Protein AF-A0A356WZ26-F1 (afdb_monomer_lite)

pLDDT: mean 89.27, std 10.44, range [51.31, 97.88]

Foldseek 3Di:
DFKKWKWFQDPVRDIDTPDMDGWAFPQDDDPDTDIDDDPVVDQDWGKMWMDDPPDIDDIDTRDPCSCVCVCVCVVVPVVVVPDDPDDDDDPDD

Radius of gyration: 19.37 Å; chains: 1; bounding box: 50×24×49 Å

Secondary structure (DSSP, 8-state):
--EEEEEEEPTTS-EEEEEEEEPEEEEEETTEEEEE---TT----EEEEEEETTEEPPPEEE-TTTTTTTTHIIIIIIHHHH-TT--------

Sequence (93 aa):
LETASLYKINKDGSTTEAFTGDIESWGDYFKYHYVKFDFSSVETPGIYYIQYGDHKTNNFIINNDVYEDITDATSDIWIPIHMNHMFVREGYR

Structure (mmCIF, N/CA/C/O backbone):
data_AF-A0A356WZ26-F1
#
_entry.id   AF-A0A356WZ26-F1
#
loop_
_atom_site.group_PDB
_atom_site.id
_atom_site.type_symbol
_atom_site.label_atom_id
_atom_site.label_alt_id
_atom_site.label_comp_id
_atom_site.label_asym_id
_atom_site.label_entity_id
_atom_site.label_seq_id
_atom_site.pdbx_PDB_ins_code
_atom_site.Cartn_x
_atom_site.Cartn_y
_atom_site.Cartn_z
_atom_site.occupancy
_atom_site.B_iso_or_equiv
_atom_site.auth_seq_id
_atom_site.auth_comp_id
_atom_site.auth_asym_id
_atom_site.auth_atom_id
_atom_site.pdbx_PDB_model_num
ATOM 1 N N . LEU A 1 1 ? -18.400 -8.104 6.692 1.00 77.19 1 LEU A N 1
ATOM 2 C CA . LEU A 1 1 ? -17.347 -7.312 7.361 1.00 77.19 1 LEU A CA 1
ATOM 3 C C . LEU A 1 1 ? -17.609 -5.871 6.987 1.00 77.19 1 LEU A C 1
ATOM 5 O O . LEU A 1 1 ? -18.040 -5.651 5.864 1.00 77.19 1 LEU A O 1
ATOM 9 N N . GLU A 1 2 ? -17.440 -4.946 7.919 1.00 87.12 2 GLU A N 1
ATOM 10 C CA . GLU A 1 2 ? -17.785 -3.532 7.700 1.00 87.12 2 GLU A CA 1
ATOM 11 C C . GLU A 1 2 ? -16.541 -2.662 7.504 1.00 87.12 2 GLU A C 1
ATOM 13 O O . GLU A 1 2 ? -16.632 -1.594 6.914 1.00 87.12 2 GLU A O 1
ATOM 18 N N . THR A 1 3 ? -15.369 -3.161 7.907 1.00 93.69 3 THR A N 1
ATOM 19 C CA . THR A 1 3 ? -14.109 -2.418 7.884 1.00 93.69 3 THR A CA 1
ATOM 20 C C . THR A 1 3 ? -12.973 -3.215 7.249 1.00 93.69 3 THR A C 1
ATOM 22 O O . THR A 1 3 ? -12.995 -4.451 7.190 1.00 93.69 3 THR A O 1
ATOM 25 N N . ALA A 1 4 ? -11.963 -2.485 6.785 1.00 96.44 4 ALA A N 1
ATOM 26 C CA . ALA A 1 4 ? -10.661 -3.002 6.389 1.00 96.44 4 ALA A CA 1
ATOM 27 C C . ALA A 1 4 ? -9.551 -2.167 7.045 1.00 96.44 4 ALA A C 1
ATOM 29 O O . ALA A 1 4 ? -9.760 -1.014 7.436 1.00 96.44 4 ALA A O 1
ATOM 30 N N . SER A 1 5 ? -8.367 -2.763 7.158 1.00 97.25 5 SER A N 1
ATOM 31 C CA . SER A 1 5 ? -7.222 -2.152 7.832 1.00 97.25 5 SER A CA 1
ATOM 32 C C . SER A 1 5 ? -5.996 -2.167 6.932 1.00 97.25 5 SER A C 1
ATOM 34 O O . SER A 1 5 ? -5.702 -3.153 6.256 1.00 97.25 5 SER A O 1
ATOM 36 N N . LEU A 1 6 ? -5.253 -1.070 6.940 1.00 97.62 6 LEU A N 1
ATOM 37 C CA . LEU A 1 6 ? -3.954 -0.925 6.311 1.00 97.62 6 LEU A CA 1
ATOM 38 C C . LEU A 1 6 ? -2.870 -1.077 7.378 1.00 97.62 6 LEU A C 1
ATOM 40 O O . LEU A 1 6 ? -2.852 -0.349 8.372 1.00 97.62 6 LEU A O 1
ATOM 44 N N . TYR A 1 7 ? -1.920 -1.972 7.142 1.00 97.88 7 TYR A N 1
ATOM 45 C CA . TYR A 1 7 ? -0.781 -2.190 8.026 1.00 97.88 7 TYR A CA 1
ATOM 46 C C . TYR A 1 7 ? 0.510 -1.726 7.365 1.00 97.88 7 TYR A C 1
ATOM 48 O O . TYR A 1 7 ? 0.768 -2.036 6.203 1.00 97.88 7 TYR A O 1
ATOM 56 N N . LYS A 1 8 ? 1.343 -1.021 8.130 1.00 97.50 8 LYS A N 1
ATOM 57 C CA . LYS A 1 8 ? 2.714 -0.664 7.769 1.00 97.50 8 LYS A CA 1
ATOM 58 C C . LYS A 1 8 ? 3.677 -1.732 8.262 1.00 97.50 8 LYS A C 1
ATOM 60 O O . LYS A 1 8 ? 3.598 -2.147 9.417 1.00 97.50 8 LYS A O 1
ATOM 65 N N . ILE A 1 9 ? 4.625 -2.117 7.418 1.00 97.06 9 ILE A N 1
ATOM 66 C CA . ILE A 1 9 ? 5.757 -2.959 7.801 1.00 97.06 9 ILE A CA 1
ATOM 67 C C . ILE A 1 9 ? 6.907 -2.053 8.252 1.00 97.06 9 ILE A C 1
ATOM 69 O O . ILE A 1 9 ? 7.376 -1.186 7.509 1.00 97.06 9 ILE A O 1
ATOM 73 N N . ASN A 1 10 ? 7.349 -2.244 9.490 1.00 94.75 10 ASN A N 1
ATOM 74 C CA . ASN A 1 10 ? 8.466 -1.527 10.084 1.00 94.75 10 ASN A CA 1
ATOM 75 C C . ASN A 1 10 ? 9.802 -2.142 9.653 1.00 94.75 10 ASN A C 1
ATOM 77 O O . ASN A 1 10 ? 9.881 -3.273 9.177 1.00 94.75 10 ASN A O 1
ATOM 81 N N . LYS A 1 11 ? 10.890 -1.395 9.863 1.00 90.88 11 LYS A N 1
ATOM 82 C CA . LYS A 1 11 ? 12.248 -1.823 9.483 1.00 90.88 11 LYS A CA 1
ATOM 83 C C . LYS A 1 11 ? 12.715 -3.099 10.190 1.00 90.88 11 LYS A C 1
ATOM 85 O O . LYS A 1 11 ? 13.580 -3.792 9.672 1.00 90.88 11 LYS A O 1
ATOM 90 N N . ASP A 1 12 ? 12.166 -3.387 11.364 1.00 92.06 12 ASP A N 1
ATOM 91 C CA . ASP A 1 12 ? 12.445 -4.588 12.155 1.00 92.06 12 ASP A CA 1
ATOM 92 C C . ASP A 1 12 ? 11.576 -5.796 11.751 1.00 92.06 12 ASP A C 1
ATOM 94 O O . ASP A 1 12 ? 11.695 -6.865 12.344 1.00 92.06 12 ASP A O 1
ATOM 98 N N . GLY A 1 13 ? 10.703 -5.639 10.749 1.00 90.25 13 GLY A N 1
ATOM 99 C CA . GLY A 1 13 ? 9.758 -6.661 10.302 1.00 90.25 13 GLY A CA 1
ATOM 100 C C . GLY A 1 13 ? 8.469 -6.730 11.125 1.00 90.25 13 GLY A C 1
ATOM 101 O O . GLY A 1 13 ? 7.587 -7.521 10.793 1.00 90.25 13 GLY A O 1
ATOM 102 N N . SER A 1 14 ? 8.322 -5.905 12.168 1.00 94.88 14 SER A N 1
ATOM 103 C CA . SER A 1 14 ? 7.055 -5.775 12.890 1.00 94.88 14 SER A CA 1
ATOM 104 C C . SER A 1 14 ? 6.015 -5.029 12.050 1.00 94.88 14 SER A C 1
ATOM 106 O O . SER A 1 14 ? 6.348 -4.312 11.104 1.00 94.88 14 SER A O 1
ATOM 108 N N . THR A 1 15 ? 4.736 -5.199 12.380 1.00 95.75 15 THR A N 1
ATOM 109 C CA . THR A 1 15 ? 3.635 -4.553 11.656 1.00 95.75 15 THR A CA 1
ATOM 110 C C . THR A 1 15 ? 2.866 -3.619 12.574 1.00 95.75 15 THR A C 1
ATOM 112 O O . THR A 1 15 ? 2.429 -4.044 13.643 1.00 95.75 15 THR A O 1
ATOM 115 N N . THR A 1 16 ? 2.644 -2.384 12.135 1.00 96.19 16 THR A N 1
ATOM 116 C CA . THR A 1 16 ? 1.822 -1.395 12.844 1.00 96.19 16 THR A CA 1
ATOM 117 C C . THR A 1 16 ? 0.564 -1.112 12.039 1.00 96.19 16 THR A C 1
ATOM 119 O O . THR A 1 16 ? 0.640 -0.928 10.826 1.00 96.19 16 THR A O 1
ATOM 122 N N . GLU A 1 17 ? -0.593 -1.056 12.693 1.00 96.69 17 GLU A N 1
ATOM 123 C CA . GLU A 1 17 ? -1.828 -0.604 12.049 1.00 96.69 17 GLU A CA 1
ATOM 124 C C . GLU A 1 17 ? -1.706 0.887 11.709 1.00 96.69 17 GLU A C 1
ATOM 126 O O . GLU A 1 17 ? -1.516 1.720 12.593 1.00 96.69 17 GLU A O 1
ATOM 131 N N . ALA A 1 18 ? -1.729 1.210 10.418 1.00 96.00 18 ALA A N 1
ATOM 132 C CA . ALA A 1 18 ? -1.541 2.568 9.916 1.00 96.00 18 ALA A CA 1
ATOM 133 C C . ALA A 1 18 ? -2.872 3.301 9.736 1.00 96.00 18 ALA A C 1
ATOM 135 O O . ALA A 1 18 ? -2.939 4.512 9.932 1.00 96.00 18 ALA A O 1
ATOM 136 N N . PHE A 1 19 ? -3.917 2.572 9.348 1.00 97.00 19 PHE A N 1
ATOM 137 C CA . PHE A 1 19 ? -5.248 3.116 9.126 1.00 97.00 19 PHE A CA 1
ATOM 138 C C . PHE A 1 19 ? -6.284 1.995 9.182 1.00 97.00 19 PHE A C 1
ATOM 140 O O . PHE A 1 19 ? -6.025 0.899 8.696 1.00 97.00 19 PHE A O 1
ATOM 147 N N . THR A 1 20 ? -7.462 2.284 9.722 1.00 96.75 20 THR A N 1
ATOM 148 C CA . THR A 1 20 ? -8.629 1.398 9.676 1.00 96.75 20 THR A CA 1
ATOM 149 C C . THR A 1 20 ? -9.832 2.247 9.310 1.00 96.75 20 THR A C 1
ATOM 151 O O . THR A 1 20 ? -10.005 3.339 9.852 1.00 96.75 20 THR A O 1
ATOM 154 N N . GLY A 1 21 ? -10.645 1.757 8.381 1.00 94.38 21 GLY A N 1
ATOM 155 C CA . GLY A 1 21 ? -11.789 2.494 7.865 1.00 94.38 21 GLY A CA 1
ATOM 156 C C . GLY A 1 21 ? -12.890 1.576 7.362 1.00 94.38 21 GLY A C 1
ATOM 157 O O . GLY A 1 21 ? -12.675 0.378 7.146 1.00 94.38 21 GLY A O 1
ATOM 158 N N . ASP A 1 22 ? -14.068 2.165 7.195 1.00 94.56 22 ASP A N 1
ATOM 159 C CA . ASP A 1 22 ? -15.227 1.483 6.636 1.00 94.56 22 ASP A CA 1
ATOM 160 C C . ASP A 1 22 ? -14.994 1.143 5.161 1.00 94.56 22 ASP A C 1
ATOM 162 O O . ASP A 1 22 ? -14.258 1.824 4.440 1.00 94.56 22 ASP A O 1
ATOM 166 N N . ILE A 1 23 ? -15.628 0.064 4.715 1.00 94.25 23 ILE A N 1
ATOM 167 C CA . ILE A 1 23 ? -15.636 -0.331 3.311 1.00 94.25 23 ILE A CA 1
ATOM 168 C C . ILE A 1 23 ? -16.958 0.034 2.643 1.00 94.25 23 ILE A C 1
ATOM 170 O O . ILE A 1 23 ? -18.041 -0.140 3.199 1.00 94.25 23 ILE A O 1
ATOM 174 N N . GLU A 1 24 ? -16.875 0.480 1.396 1.00 93.81 24 GLU A N 1
ATOM 175 C CA . GLU A 1 24 ? -18.047 0.774 0.580 1.00 93.81 24 GLU A CA 1
ATOM 176 C C . GLU A 1 24 ? -18.330 -0.392 -0.365 1.00 93.81 24 GLU A C 1
ATOM 178 O O . GLU A 1 24 ? -17.447 -0.845 -1.097 1.00 93.81 24 GLU A O 1
ATOM 183 N N . SER A 1 25 ? -19.569 -0.886 -0.392 1.00 92.12 25 SER A N 1
ATOM 184 C CA . SER A 1 25 ? -19.956 -1.884 -1.392 1.00 92.12 25 SER A CA 1
ATOM 185 C C . SER A 1 25 ? -19.858 -1.272 -2.791 1.0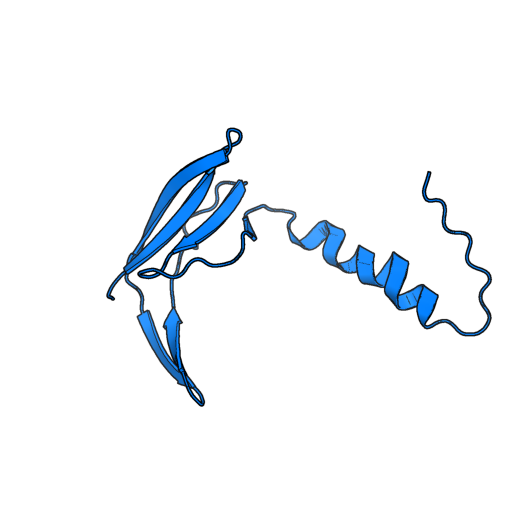0 92.12 25 SER A C 1
ATOM 187 O O . SER A 1 25 ? -20.462 -0.237 -3.073 1.00 92.12 25 SER A O 1
ATOM 189 N N . TRP A 1 26 ? -19.087 -1.910 -3.674 1.00 92.12 26 TRP A N 1
ATOM 190 C CA . TRP A 1 26 ? -19.000 -1.509 -5.078 1.00 92.12 26 TRP A CA 1
ATOM 191 C C . TRP A 1 26 ? -20.023 -2.242 -5.945 1.00 92.12 26 TRP A C 1
ATOM 193 O O . TRP A 1 26 ? -20.496 -1.691 -6.938 1.00 92.12 26 TRP A O 1
ATOM 203 N N . GLY A 1 27 ? -20.382 -3.464 -5.545 1.00 91.75 27 GLY A N 1
ATOM 204 C CA . GLY A 1 27 ? -21.379 -4.295 -6.208 1.00 91.75 27 GLY A CA 1
ATOM 205 C C . GLY A 1 27 ? -20.811 -5.604 -6.746 1.00 91.75 27 GLY A C 1
ATOM 206 O O . GLY A 1 27 ? -19.642 -5.947 -6.549 1.00 91.75 27 GLY A O 1
ATOM 207 N N . ASP A 1 28 ? -21.678 -6.348 -7.424 1.00 93.88 28 ASP A N 1
ATOM 208 C CA . ASP A 1 28 ? -21.354 -7.655 -7.983 1.00 93.88 28 ASP A CA 1
ATOM 209 C C . ASP A 1 28 ? -20.760 -7.528 -9.386 1.00 93.88 28 ASP A C 1
ATOM 211 O O . ASP A 1 28 ? -21.307 -6.848 -10.258 1.00 93.88 28 ASP A O 1
ATOM 215 N N . TYR A 1 29 ? -19.655 -8.230 -9.629 1.00 93.12 29 TYR A N 1
ATOM 216 C CA . TYR A 1 29 ? -19.054 -8.338 -10.951 1.00 93.12 29 TYR A CA 1
ATOM 217 C C . TYR A 1 29 ? -18.599 -9.771 -11.227 1.00 93.12 29 TYR A C 1
ATOM 219 O O . TYR A 1 29 ? -17.760 -10.351 -10.532 1.00 93.12 29 TYR A O 1
ATOM 227 N N . PHE A 1 30 ? -19.200 -10.364 -12.261 1.00 92.31 30 PHE A N 1
ATOM 228 C CA . PHE A 1 30 ? -19.127 -11.793 -12.563 1.00 92.31 30 PHE A CA 1
ATOM 229 C C . PHE A 1 30 ? -19.435 -12.678 -11.345 1.00 92.31 30 PHE A C 1
ATOM 231 O O . PHE A 1 30 ? -20.587 -12.808 -10.949 1.00 92.31 30 PHE A O 1
ATOM 238 N N . LYS A 1 31 ? -18.412 -13.337 -10.791 1.00 93.75 31 LYS A N 1
ATOM 239 C CA . LYS A 1 31 ? -18.530 -14.321 -9.708 1.00 93.75 31 LYS A CA 1
ATOM 240 C C . LYS A 1 31 ? -18.341 -13.728 -8.313 1.00 93.75 31 LYS A C 1
ATOM 242 O O . LYS A 1 31 ? -18.476 -14.472 -7.346 1.00 93.75 31 LYS A O 1
ATOM 247 N N . TYR A 1 32 ? -17.988 -12.449 -8.204 1.00 92.38 32 TYR A N 1
ATOM 248 C CA . TYR A 1 32 ? -17.519 -11.873 -6.949 1.00 92.38 32 TYR A CA 1
ATOM 249 C C . TYR A 1 32 ? -18.259 -10.587 -6.602 1.00 92.38 32 TYR A C 1
ATOM 251 O O . TYR A 1 32 ? -18.605 -9.798 -7.479 1.00 92.38 32 TYR A O 1
ATOM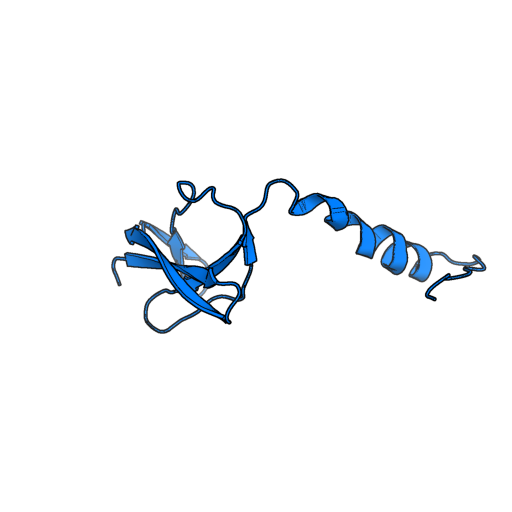 259 N N . HIS A 1 33 ? -18.447 -10.384 -5.301 1.00 90.94 33 HIS A N 1
ATOM 260 C CA . HIS A 1 33 ? -18.876 -9.116 -4.736 1.00 90.94 33 HIS A CA 1
ATOM 261 C C . HIS A 1 33 ? -17.641 -8.300 -4.373 1.00 90.94 33 HIS A C 1
ATOM 263 O O . HIS A 1 33 ? -16.774 -8.783 -3.639 1.00 90.94 33 HIS A O 1
ATOM 269 N N . TYR A 1 34 ? -17.556 -7.077 -4.879 1.00 93.19 34 TYR A N 1
ATOM 270 C CA . TYR A 1 34 ? -16.422 -6.199 -4.639 1.00 93.19 34 TYR A CA 1
ATOM 271 C C . TYR A 1 34 ? -16.786 -5.091 -3.663 1.00 93.19 34 TYR A C 1
ATOM 273 O O . TYR A 1 34 ? -17.909 -4.583 -3.622 1.00 93.19 34 TYR A O 1
ATOM 281 N N . VAL A 1 35 ? -15.778 -4.691 -2.901 1.00 94.19 35 VAL A N 1
ATOM 282 C CA . VAL A 1 35 ? -15.841 -3.607 -1.928 1.00 94.19 35 VAL A CA 1
ATOM 283 C C . VAL A 1 35 ? -14.669 -2.667 -2.177 1.00 94.19 35 VAL A C 1
ATOM 285 O O . VAL A 1 35 ? -13.617 -3.086 -2.665 1.00 94.19 35 VAL A O 1
ATOM 288 N N . LYS A 1 36 ? -14.860 -1.391 -1.867 1.00 95.00 36 LYS A N 1
ATOM 289 C CA . LYS A 1 36 ? -13.842 -0.351 -1.924 1.00 95.00 36 LYS A CA 1
ATOM 290 C C . LYS A 1 36 ? -13.371 -0.031 -0.519 1.00 95.00 36 LYS A C 1
ATOM 292 O O . LYS A 1 36 ? -14.176 0.094 0.396 1.00 95.00 36 LYS A O 1
ATOM 297 N N . PHE A 1 37 ? -12.067 0.131 -0.390 1.00 96.50 37 PHE A N 1
ATOM 298 C CA . PHE A 1 37 ? -11.418 0.602 0.818 1.00 96.50 37 PHE A CA 1
ATOM 299 C C . PHE A 1 37 ? -10.557 1.800 0.436 1.00 96.50 37 PHE A C 1
ATOM 301 O O . PHE A 1 37 ? -9.620 1.650 -0.351 1.00 96.50 37 PHE A O 1
ATOM 308 N N . ASP A 1 38 ? -10.911 2.979 0.942 1.00 95.94 38 ASP A N 1
ATOM 309 C CA . ASP A 1 38 ? -10.177 4.213 0.678 1.00 95.94 38 ASP A CA 1
ATOM 310 C C . ASP A 1 38 ? -9.193 4.492 1.819 1.00 95.94 38 ASP A C 1
ATOM 312 O O . ASP A 1 38 ? -9.582 4.769 2.952 1.00 95.94 38 ASP A O 1
ATOM 316 N N . PHE A 1 39 ? -7.903 4.400 1.504 1.00 96.44 39 PHE A N 1
ATOM 317 C CA . PHE A 1 39 ? -6.791 4.707 2.403 1.00 96.44 39 PHE A CA 1
ATOM 318 C C . PHE A 1 39 ? -5.964 5.899 1.900 1.00 96.44 39 PHE A C 1
ATOM 320 O O . PHE A 1 39 ? -4.807 6.055 2.288 1.00 96.44 39 PHE A O 1
ATOM 327 N N . SER A 1 40 ? -6.539 6.752 1.045 1.00 95.69 40 SER A N 1
ATOM 328 C CA . SER A 1 40 ? -5.837 7.881 0.415 1.00 95.69 40 SER A CA 1
ATOM 329 C C . SER A 1 40 ? -5.306 8.909 1.418 1.00 95.69 40 SER A C 1
ATOM 331 O O . SER A 1 40 ? -4.419 9.683 1.085 1.00 95.69 40 SER A O 1
ATOM 333 N N . SER A 1 41 ? -5.809 8.910 2.657 1.00 95.69 41 SER A N 1
ATOM 334 C CA . SER A 1 41 ? -5.289 9.741 3.751 1.00 95.69 41 SER A CA 1
ATOM 335 C C . SER A 1 41 ? -3.890 9.324 4.230 1.00 95.69 41 SER A C 1
ATOM 337 O O . SER A 1 41 ? -3.234 10.074 4.955 1.00 95.69 41 SER A O 1
ATOM 339 N N . VAL A 1 42 ? -3.421 8.128 3.857 1.00 96.50 42 VAL A N 1
ATOM 340 C CA . VAL A 1 42 ? -2.114 7.597 4.250 1.00 96.50 42 VAL A CA 1
ATOM 341 C C . VAL A 1 42 ? -1.063 7.968 3.211 1.00 96.50 42 VAL A C 1
ATOM 343 O O . VAL A 1 42 ? -0.876 7.284 2.211 1.00 96.50 42 VAL A O 1
ATOM 346 N N . GLU A 1 43 ? -0.312 9.026 3.501 1.00 95.81 43 GLU A N 1
ATOM 347 C CA . GLU A 1 43 ? 0.718 9.560 2.595 1.00 95.81 43 GLU A CA 1
ATOM 348 C C . GLU A 1 43 ? 2.150 9.215 3.034 1.00 95.81 43 GLU A C 1
ATOM 350 O O . GLU A 1 43 ? 3.122 9.514 2.344 1.00 95.81 43 GLU A O 1
ATOM 355 N N . THR A 1 44 ? 2.317 8.605 4.212 1.00 95.88 44 THR A N 1
ATOM 356 C CA . THR A 1 44 ? 3.656 8.334 4.752 1.00 95.88 44 THR A CA 1
ATOM 357 C C . THR A 1 44 ? 4.359 7.257 3.921 1.00 95.88 44 THR A C 1
ATOM 359 O O . THR A 1 44 ? 3.830 6.150 3.823 1.00 95.88 44 THR A O 1
ATOM 362 N N . PRO A 1 45 ? 5.584 7.495 3.419 1.00 96.44 45 PRO A N 1
ATOM 363 C CA . PRO A 1 45 ? 6.279 6.485 2.639 1.00 96.44 45 PRO A CA 1
ATOM 364 C C . PRO A 1 45 ? 6.605 5.209 3.427 1.00 96.44 45 PRO A C 1
ATOM 366 O O . PRO A 1 45 ? 6.912 5.242 4.632 1.00 96.44 45 PRO A O 1
ATOM 369 N N . GLY A 1 46 ? 6.558 4.065 2.747 1.00 95.75 46 GLY A N 1
ATOM 370 C CA . GLY A 1 46 ? 6.879 2.763 3.331 1.00 95.75 46 GLY A CA 1
ATOM 371 C C . GLY A 1 46 ? 6.285 1.574 2.583 1.00 95.75 46 GLY A C 1
ATOM 372 O O . GLY A 1 46 ? 5.719 1.713 1.502 1.00 95.75 46 GLY A O 1
ATOM 373 N N . ILE A 1 47 ? 6.423 0.397 3.193 1.00 96.75 47 ILE A N 1
ATOM 374 C CA . ILE A 1 47 ? 5.871 -0.867 2.699 1.00 96.75 47 ILE A CA 1
ATOM 375 C C . ILE A 1 47 ? 4.618 -1.195 3.512 1.00 96.75 47 ILE A C 1
ATOM 377 O O . ILE A 1 47 ? 4.645 -1.129 4.744 1.00 96.75 47 ILE A O 1
ATOM 381 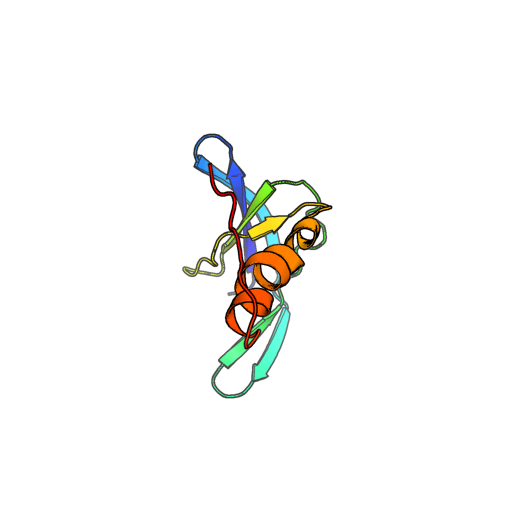N N . TYR A 1 48 ? 3.540 -1.556 2.825 1.00 97.75 48 TYR A N 1
ATOM 382 C CA . TYR A 1 48 ? 2.215 -1.748 3.403 1.00 97.75 48 TYR A CA 1
ATOM 383 C C . TYR A 1 48 ? 1.528 -3.008 2.869 1.00 97.75 48 TYR A C 1
ATOM 385 O O . TYR A 1 48 ? 1.900 -3.531 1.819 1.00 97.75 48 TYR A O 1
ATOM 393 N N . TYR A 1 49 ? 0.502 -3.477 3.580 1.00 97.62 49 TYR A N 1
ATOM 394 C CA . TYR A 1 49 ? -0.475 -4.455 3.092 1.00 97.62 49 TYR A CA 1
ATOM 395 C C . TYR A 1 49 ? -1.877 -4.121 3.617 1.00 97.62 49 TYR A C 1
ATOM 397 O O . TYR A 1 49 ? -2.021 -3.481 4.661 1.00 97.62 49 TYR A O 1
ATOM 405 N N . ILE A 1 50 ? -2.912 -4.576 2.909 1.00 97.25 50 ILE A N 1
ATOM 406 C CA . ILE A 1 50 ? -4.312 -4.439 3.328 1.00 97.25 50 ILE A CA 1
ATOM 407 C C . ILE A 1 50 ? -4.777 -5.762 3.947 1.00 97.25 50 ILE A C 1
ATOM 409 O O . ILE A 1 50 ? -4.510 -6.841 3.410 1.00 97.25 50 ILE A O 1
ATOM 413 N N . GLN A 1 51 ? -5.481 -5.667 5.071 1.00 96.56 51 GLN A N 1
ATOM 414 C CA . GLN A 1 51 ? -6.175 -6.753 5.751 1.00 96.56 51 GLN A CA 1
ATOM 415 C C . GLN A 1 51 ? -7.685 -6.545 5.628 1.00 96.56 51 GLN A C 1
ATOM 417 O O . GLN A 1 51 ? -8.210 -5.495 6.002 1.00 96.56 51 GLN A O 1
ATOM 422 N N . TYR A 1 52 ? -8.391 -7.578 5.181 1.00 94.88 52 TYR A N 1
ATOM 423 C CA . TYR A 1 52 ? -9.848 -7.622 5.195 1.00 94.88 52 TYR A CA 1
ATOM 424 C C . TYR A 1 52 ? -10.322 -8.977 5.726 1.00 94.88 52 TYR A C 1
ATOM 426 O O . TYR A 1 52 ? -10.154 -10.011 5.074 1.00 94.88 52 TYR A O 1
ATOM 434 N N . GLY A 1 53 ? -10.885 -8.984 6.938 1.00 92.25 53 GLY A N 1
ATOM 435 C CA . GLY A 1 53 ? -11.212 -10.226 7.643 1.00 92.25 53 GLY A CA 1
ATOM 436 C C . GLY A 1 53 ? -9.950 -11.036 7.912 1.00 92.25 53 GLY A C 1
ATOM 437 O O . GLY A 1 53 ? -9.025 -10.517 8.524 1.00 92.25 53 GLY A O 1
ATOM 438 N N . ASP A 1 54 ? -9.880 -12.258 7.383 1.00 93.00 54 ASP A N 1
ATOM 439 C CA . ASP A 1 54 ? -8.705 -13.139 7.477 1.00 93.00 54 ASP A CA 1
ATOM 440 C C . ASP A 1 54 ? -7.768 -13.042 6.257 1.00 93.00 54 ASP A C 1
ATOM 442 O O . ASP A 1 54 ? -6.720 -13.690 6.210 1.00 93.00 54 ASP A O 1
ATOM 446 N N . HIS A 1 55 ? -8.113 -12.224 5.259 1.00 93.25 55 HIS A N 1
ATOM 447 C CA . HIS A 1 55 ? -7.355 -12.111 4.017 1.00 93.25 55 HIS A CA 1
ATOM 448 C C . HIS A 1 55 ? -6.364 -10.946 4.041 1.00 93.25 55 HIS A C 1
ATOM 450 O O . HIS A 1 55 ? -6.722 -9.814 4.364 1.00 93.25 55 HIS A O 1
ATOM 456 N N . LYS A 1 56 ? -5.127 -11.238 3.624 1.00 95.56 56 LYS A N 1
ATOM 457 C CA . LYS A 1 56 ? -4.040 -10.272 3.425 1.00 95.56 56 LYS A CA 1
ATOM 458 C C . LYS A 1 56 ? -3.719 -10.134 1.946 1.00 95.56 56 LYS A C 1
ATOM 460 O O . LYS A 1 56 ? -3.648 -11.138 1.237 1.00 95.56 56 LYS A O 1
ATOM 465 N N . THR A 1 57 ? -3.487 -8.908 1.493 1.00 96.25 57 THR A N 1
ATOM 466 C CA . THR A 1 57 ? -2.924 -8.660 0.161 1.00 96.25 57 THR A CA 1
ATOM 467 C C . THR A 1 57 ? -1.421 -8.928 0.139 1.00 96.25 57 THR A C 1
ATOM 469 O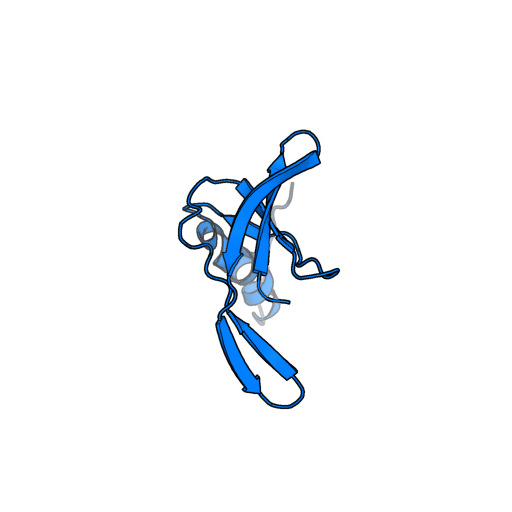 O . THR A 1 57 ? -0.776 -9.058 1.180 1.00 96.25 57 THR A O 1
ATOM 472 N N . ASN A 1 58 ? -0.845 -8.939 -1.063 1.00 97.25 58 ASN A N 1
ATOM 473 C CA . ASN A 1 58 ? 0.596 -8.775 -1.211 1.00 97.25 58 ASN A CA 1
ATOM 474 C C . ASN A 1 58 ? 1.039 -7.402 -0.690 1.00 97.25 58 ASN A C 1
ATOM 476 O O . ASN A 1 58 ? 0.238 -6.463 -0.603 1.00 97.25 58 ASN A O 1
ATOM 480 N N . ASN A 1 59 ? 2.330 -7.302 -0.386 1.00 96.19 59 ASN A N 1
ATOM 481 C CA . ASN A 1 59 ? 2.943 -6.047 0.014 1.00 96.19 59 ASN A CA 1
ATOM 482 C C . ASN A 1 59 ? 3.011 -5.085 -1.176 1.00 96.19 59 ASN A C 1
ATOM 484 O O . ASN A 1 59 ? 3.312 -5.498 -2.298 1.00 96.19 59 ASN A O 1
ATOM 488 N N . PHE A 1 60 ? 2.792 -3.804 -0.913 1.00 95.50 60 PHE A N 1
ATOM 489 C CA . PHE A 1 60 ? 2.960 -2.724 -1.878 1.00 95.50 60 PHE A CA 1
ATOM 490 C C . PHE A 1 60 ? 3.642 -1.523 -1.224 1.00 95.50 60 PHE A C 1
ATOM 492 O O . PHE A 1 60 ? 3.731 -1.424 0.001 1.00 95.50 60 PHE A O 1
ATOM 499 N N . ILE A 1 61 ? 4.166 -0.625 -2.053 1.00 95.25 61 ILE A N 1
ATOM 500 C CA . ILE A 1 61 ? 4.901 0.558 -1.610 1.00 95.25 61 ILE A CA 1
ATOM 501 C C . ILE A 1 61 ? 3.993 1.776 -1.760 1.00 95.25 61 ILE A C 1
ATOM 503 O O . ILE A 1 61 ? 3.348 1.948 -2.790 1.00 95.25 61 ILE A O 1
ATOM 507 N N . ILE A 1 62 ? 3.975 2.628 -0.738 1.00 95.88 62 ILE A N 1
ATOM 508 C CA . ILE A 1 62 ? 3.500 4.008 -0.847 1.00 95.88 62 ILE A CA 1
ATOM 509 C C . ILE A 1 62 ? 4.756 4.869 -0.867 1.00 95.88 62 ILE A C 1
ATOM 511 O O . ILE A 1 62 ? 5.554 4.816 0.070 1.00 95.88 62 ILE A O 1
ATOM 515 N N . ASN A 1 63 ? 4.980 5.591 -1.959 1.00 95.25 63 ASN A N 1
ATOM 516 C CA . ASN A 1 63 ? 6.083 6.533 -2.117 1.00 95.25 63 ASN A CA 1
ATOM 517 C C . ASN A 1 63 ? 5.773 7.490 -3.281 1.00 95.25 63 ASN A C 1
ATOM 519 O O . ASN A 1 63 ? 4.887 7.207 -4.087 1.00 95.25 63 ASN A O 1
ATOM 523 N N . ASN A 1 64 ? 6.512 8.592 -3.393 1.00 93.69 64 AS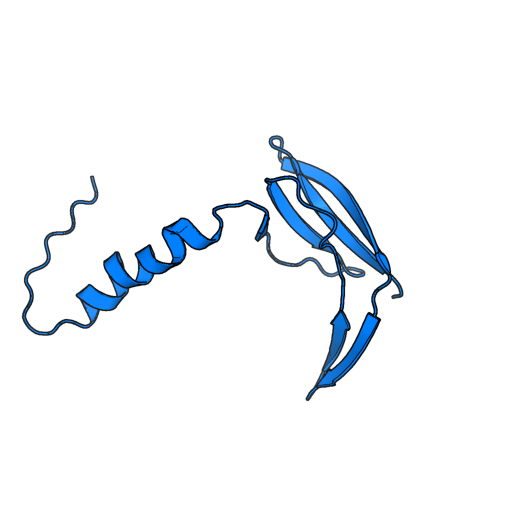N A N 1
ATOM 524 C CA . ASN A 1 64 ? 6.347 9.545 -4.496 1.00 93.69 64 ASN A CA 1
ATOM 525 C C . ASN A 1 64 ? 6.839 8.981 -5.837 1.00 93.69 64 ASN A C 1
ATOM 527 O O . ASN A 1 64 ? 6.258 9.272 -6.878 1.00 93.69 64 ASN A O 1
ATOM 531 N N . ASP A 1 65 ? 7.849 8.113 -5.788 1.00 93.00 65 ASP A N 1
ATOM 532 C CA . ASP A 1 65 ? 8.594 7.674 -6.971 1.00 93.00 65 ASP A CA 1
ATOM 533 C C . ASP A 1 65 ? 8.270 6.219 -7.365 1.00 93.00 65 ASP A C 1
ATOM 535 O O . ASP A 1 65 ? 9.041 5.547 -8.039 1.00 93.00 65 ASP A O 1
ATOM 539 N N . VAL A 1 66 ? 7.104 5.693 -6.955 1.00 91.81 66 VAL A N 1
ATOM 540 C CA . VAL A 1 66 ? 6.710 4.279 -7.183 1.00 91.81 66 VAL A CA 1
ATOM 541 C C . VAL A 1 66 ? 6.662 3.854 -8.655 1.00 91.81 66 VAL A C 1
ATOM 543 O O . VAL A 1 66 ? 6.629 2.659 -8.941 1.00 91.81 66 VAL A O 1
ATOM 546 N N . TYR A 1 67 ? 6.634 4.813 -9.579 1.00 90.31 67 TYR A N 1
ATOM 547 C CA . TYR A 1 67 ? 6.592 4.573 -11.019 1.00 90.31 67 TYR A CA 1
ATOM 548 C C . TYR A 1 67 ? 7.895 4.930 -11.742 1.00 90.31 67 TYR A C 1
ATOM 550 O O . TYR A 1 67 ? 7.929 4.781 -12.960 1.00 90.31 67 TYR A O 1
ATOM 558 N N . GLU A 1 68 ? 8.935 5.396 -11.040 1.00 91.25 68 GLU A N 1
ATOM 559 C CA . GLU A 1 68 ? 10.183 5.864 -11.666 1.00 91.25 68 GLU A CA 1
ATOM 560 C C . GLU A 1 68 ? 10.817 4.775 -12.550 1.00 91.25 68 GLU A C 1
ATOM 562 O O . GLU A 1 68 ? 11.105 5.029 -13.717 1.00 91.25 68 GLU A O 1
ATOM 567 N N . ASP A 1 69 ? 10.855 3.536 -12.054 1.00 86.44 69 ASP A N 1
ATOM 568 C CA . ASP A 1 69 ? 11.505 2.399 -12.725 1.00 86.44 69 ASP A CA 1
ATOM 569 C C . ASP A 1 69 ? 10.513 1.479 -13.473 1.00 86.44 69 ASP A C 1
ATOM 571 O O . ASP A 1 69 ? 10.844 0.358 -13.871 1.00 86.44 69 ASP A O 1
ATOM 575 N N . ILE A 1 70 ? 9.250 1.892 -13.670 1.00 87.94 70 ILE A N 1
ATOM 576 C CA . ILE A 1 70 ? 8.221 0.991 -14.238 1.00 87.94 70 ILE A CA 1
ATOM 577 C C . ILE A 1 70 ? 8.541 0.559 -15.678 1.00 87.94 70 ILE A C 1
ATOM 579 O O . ILE A 1 70 ? 8.092 -0.495 -16.138 1.00 87.94 70 ILE A O 1
ATOM 583 N N . THR A 1 71 ? 9.319 1.365 -16.404 1.00 85.12 71 THR A N 1
ATOM 584 C CA . THR A 1 71 ? 9.715 1.082 -17.786 1.00 85.12 71 THR A CA 1
ATOM 585 C C . THR A 1 71 ? 10.958 0.214 -17.903 1.00 85.12 71 THR A C 1
ATOM 587 O O . THR A 1 71 ? 11.201 -0.302 -18.993 1.00 85.12 71 THR A O 1
ATOM 590 N N . ASP A 1 72 ? 11.714 0.003 -16.828 1.00 85.88 72 ASP A N 1
ATOM 591 C CA . ASP A 1 72 ? 13.025 -0.652 -16.885 1.00 85.88 72 ASP A CA 1
ATOM 592 C C . ASP A 1 72 ? 12.906 -2.080 -17.400 1.00 85.88 72 ASP A C 1
ATOM 594 O O . ASP A 1 72 ? 13.549 -2.449 -18.375 1.00 85.88 72 ASP A O 1
ATOM 598 N N . ALA A 1 73 ? 11.954 -2.859 -16.877 1.00 79.56 73 ALA A N 1
ATOM 599 C CA . ALA A 1 73 ? 11.691 -4.208 -17.381 1.00 79.56 73 ALA A CA 1
ATOM 600 C C . ALA A 1 73 ? 11.316 -4.227 -18.878 1.00 79.56 73 ALA A C 1
ATOM 602 O O . ALA A 1 73 ? 11.599 -5.194 -19.592 1.00 79.56 73 ALA A O 1
ATOM 603 N N . THR A 1 74 ? 10.682 -3.161 -19.375 1.00 82.25 74 THR A N 1
ATOM 604 C CA . THR A 1 74 ? 10.347 -3.049 -20.799 1.00 82.25 74 THR A CA 1
ATOM 605 C C . THR A 1 74 ? 11.591 -2.726 -21.624 1.00 82.25 74 THR A C 1
ATOM 607 O O . THR A 1 74 ? 11.832 -3.375 -22.641 1.00 82.25 74 THR A O 1
ATOM 610 N N . SER A 1 75 ? 12.380 -1.748 -21.185 1.00 84.31 75 SER A N 1
ATOM 611 C CA . SER A 1 75 ? 13.559 -1.247 -21.896 1.00 84.31 75 SER A CA 1
ATOM 612 C C . SER A 1 75 ? 14.733 -2.225 -21.865 1.00 84.31 75 SER A C 1
ATOM 614 O O . SER A 1 75 ? 15.359 -2.443 -22.901 1.00 84.31 75 SER A O 1
ATOM 616 N N . ASP A 1 76 ? 14.988 -2.849 -20.717 1.00 79.12 76 ASP A N 1
ATOM 617 C CA . ASP A 1 76 ? 16.153 -3.707 -20.489 1.00 79.12 76 ASP A CA 1
ATOM 618 C C . ASP A 1 76 ? 15.922 -5.141 -20.965 1.00 79.12 76 ASP A C 1
ATOM 620 O O . ASP A 1 76 ? 16.835 -5.778 -21.485 1.00 79.12 76 ASP A O 1
ATOM 624 N N . ILE A 1 77 ? 14.697 -5.658 -20.820 1.00 79.38 77 ILE A N 1
ATOM 625 C CA . ILE A 1 77 ? 14.400 -7.074 -21.078 1.00 79.38 77 ILE A CA 1
ATOM 626 C C . ILE A 1 77 ? 13.457 -7.234 -22.269 1.00 79.38 77 ILE A C 1
ATOM 628 O O . ILE A 1 77 ? 13.779 -7.929 -23.237 1.00 79.38 77 ILE A O 1
ATOM 632 N N . TRP A 1 78 ? 12.275 -6.613 -22.220 1.00 84.38 78 TRP A N 1
ATOM 633 C CA . TRP A 1 78 ? 11.220 -6.912 -23.191 1.00 84.38 78 TRP A CA 1
ATOM 634 C C . TRP A 1 78 ? 11.577 -6.468 -24.613 1.00 84.38 78 TRP A C 1
ATOM 636 O O . TRP A 1 78 ? 11.465 -7.275 -25.538 1.00 84.38 78 TRP A O 1
ATOM 646 N N . ILE A 1 79 ? 12.032 -5.223 -24.800 1.00 84.50 79 ILE A N 1
ATOM 647 C CA . ILE A 1 79 ? 12.411 -4.698 -26.118 1.00 84.50 79 ILE A CA 1
ATOM 648 C C . ILE A 1 79 ? 13.561 -5.528 -26.712 1.00 84.50 79 ILE A C 1
ATOM 650 O O . ILE A 1 79 ? 13.370 -6.051 -27.813 1.00 84.50 79 ILE A O 1
ATOM 654 N N . PRO A 1 80 ? 14.701 -5.747 -26.022 1.00 79.88 80 PRO A N 1
ATOM 655 C CA . PRO A 1 80 ? 15.825 -6.486 -26.596 1.00 79.88 80 PRO A CA 1
ATOM 656 C C . PRO A 1 80 ? 15.493 -7.922 -27.022 1.00 79.88 80 PRO A C 1
ATOM 658 O O . PRO A 1 80 ? 15.914 -8.336 -28.101 1.00 79.88 80 PRO A O 1
ATOM 661 N N . ILE A 1 81 ? 14.695 -8.667 -26.242 1.00 80.56 81 ILE A N 1
ATOM 662 C CA . ILE A 1 81 ? 14.306 -10.053 -26.579 1.00 80.56 81 ILE A CA 1
ATOM 663 C C . ILE A 1 81 ? 13.480 -10.121 -27.875 1.00 80.56 81 ILE A C 1
ATOM 665 O O . ILE A 1 81 ? 13.545 -11.115 -28.599 1.00 80.56 81 ILE A O 1
ATOM 669 N N . HIS A 1 82 ? 12.716 -9.073 -28.189 1.00 84.62 82 HIS A N 1
ATOM 670 C CA . HIS A 1 82 ? 11.833 -9.037 -29.359 1.00 84.62 82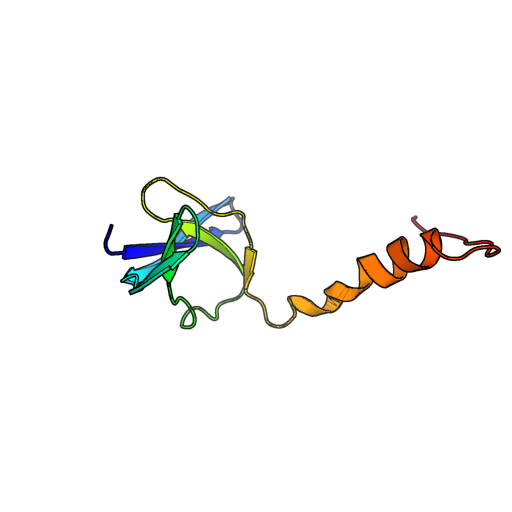 HIS A CA 1
ATOM 671 C C . HIS A 1 82 ? 12.468 -8.365 -30.589 1.00 84.62 82 HIS A C 1
ATOM 673 O O . HIS A 1 82 ? 11.837 -8.293 -31.647 1.00 84.62 82 HIS A O 1
ATOM 679 N N . MET A 1 83 ? 13.720 -7.906 -30.502 1.00 80.56 83 MET A N 1
ATOM 680 C CA . MET A 1 83 ? 14.454 -7.373 -31.650 1.00 80.56 83 MET A CA 1
ATOM 681 C C . MET A 1 83 ? 15.103 -8.507 -32.453 1.00 80.56 83 MET A C 1
ATOM 683 O O . MET A 1 83 ? 16.071 -9.129 -32.023 1.00 80.56 83 MET A O 1
ATOM 687 N N . ASN A 1 84 ? 14.626 -8.746 -33.675 1.00 65.19 84 ASN A N 1
ATOM 688 C CA . ASN A 1 84 ? 15.345 -9.606 -34.618 1.00 65.19 84 ASN A CA 1
ATOM 689 C C . ASN A 1 84 ? 16.604 -8.883 -35.149 1.00 65.19 84 ASN A C 1
ATOM 691 O O . ASN A 1 84 ? 16.515 -7.735 -35.574 1.00 65.19 84 ASN A O 1
ATOM 695 N N . HIS A 1 85 ? 17.746 -9.585 -35.197 1.00 67.38 85 HIS A N 1
ATOM 696 C CA . HIS A 1 85 ? 19.041 -9.133 -35.755 1.00 67.38 85 HIS A CA 1
ATOM 697 C C . HIS A 1 85 ? 19.819 -8.045 -34.977 1.00 67.38 85 HIS A C 1
ATOM 699 O O . HIS A 1 85 ? 20.517 -7.236 -35.587 1.00 67.38 85 HIS A O 1
ATOM 705 N N . MET A 1 86 ? 19.785 -8.050 -33.640 1.00 64.88 86 MET A N 1
ATOM 706 C CA . MET A 1 86 ? 20.642 -7.192 -32.801 1.00 64.88 86 MET A CA 1
ATOM 707 C C . MET A 1 86 ? 21.632 -8.018 -31.968 1.00 64.88 86 MET A C 1
ATOM 709 O O . MET A 1 86 ? 21.257 -9.015 -31.360 1.00 64.88 86 MET A O 1
ATOM 713 N N . PHE A 1 87 ? 22.899 -7.589 -31.906 1.00 70.44 87 PHE A N 1
ATOM 714 C CA . PHE A 1 87 ? 23.884 -8.125 -30.959 1.00 70.44 87 PHE A CA 1
ATOM 715 C C . PHE A 1 87 ? 23.864 -7.276 -29.683 1.00 70.44 87 PHE A C 1
ATOM 717 O O . PHE A 1 87 ? 24.361 -6.149 -29.678 1.00 70.44 87 PHE A O 1
ATOM 724 N N . VAL A 1 88 ? 23.272 -7.808 -28.615 1.00 66.00 88 VAL A N 1
ATOM 725 C CA . VAL A 1 88 ? 23.124 -7.121 -27.324 1.00 66.00 88 VAL A CA 1
ATOM 726 C C . VAL A 1 88 ? 24.276 -7.525 -26.399 1.00 66.00 88 VAL A C 1
ATOM 728 O O . VAL A 1 88 ? 24.546 -8.712 -26.226 1.00 66.00 88 VAL A O 1
ATOM 731 N N . ARG A 1 89 ? 24.977 -6.545 -25.810 1.00 67.88 89 ARG A N 1
ATOM 732 C CA . ARG A 1 89 ? 25.924 -6.778 -24.705 1.00 67.88 89 ARG A CA 1
ATOM 733 C C . ARG A 1 89 ? 25.301 -6.279 -23.417 1.00 67.88 89 ARG A C 1
ATOM 735 O O . ARG A 1 89 ? 25.225 -5.074 -23.207 1.00 67.88 89 ARG A O 1
ATOM 742 N N . GLU A 1 90 ? 24.896 -7.208 -22.569 1.00 67.56 90 GLU A N 1
ATOM 743 C CA . GLU A 1 90 ? 24.364 -6.897 -21.251 1.00 67.56 90 GLU A CA 1
ATOM 744 C C . GLU A 1 90 ? 25.513 -6.820 -20.235 1.00 67.56 90 GLU A C 1
ATOM 746 O O . GLU A 1 90 ? 26.373 -7.701 -20.172 1.00 67.56 90 GLU A O 1
ATOM 751 N N . GLY A 1 91 ? 25.582 -5.708 -19.504 1.00 63.25 91 GLY A N 1
ATOM 752 C CA . GLY A 1 91 ? 26.684 -5.351 -18.613 1.00 63.25 91 GLY A CA 1
ATOM 753 C C . GLY A 1 91 ? 26.404 -5.624 -17.140 1.00 63.25 91 GLY A C 1
ATOM 754 O O . GLY A 1 91 ? 26.858 -4.838 -16.313 1.00 63.25 91 GLY A O 1
ATOM 755 N N . TYR A 1 92 ? 25.665 -6.685 -16.800 1.00 51.31 92 TYR A N 1
ATOM 756 C CA . TYR A 1 92 ? 25.544 -7.100 -15.401 1.00 51.31 92 TYR A CA 1
ATOM 757 C C . TYR A 1 92 ? 26.936 -7.480 -14.867 1.00 51.31 92 TYR A C 1
ATOM 759 O O . TYR A 1 92 ? 27.555 -8.449 -15.313 1.00 51.31 92 TYR A O 1
ATOM 767 N N . ARG A 1 93 ? 27.444 -6.669 -13.939 1.00 52.19 93 ARG A N 1
ATOM 768 C CA . ARG A 1 93 ? 28.613 -6.928 -13.096 1.00 52.19 93 ARG A CA 1
ATOM 769 C C . ARG A 1 93 ? 28.184 -6.897 -11.644 1.00 52.19 93 ARG A C 1
ATOM 771 O O . ARG A 1 93 ? 27.404 -5.984 -11.305 1.00 52.19 93 ARG A O 1
#